Protein AF-W1XVY2-F1 (afdb_monomer)

Structure (mmCIF, N/CA/C/O backbone):
data_AF-W1XVY2-F1
#
_entry.id   AF-W1XVY2-F1
#
loop_
_atom_site.group_PDB
_atom_site.id
_atom_site.type_symbol
_atom_site.label_atom_id
_atom_site.label_alt_id
_atom_site.label_comp_id
_atom_site.label_asym_id
_atom_site.label_entity_id
_atom_site.label_seq_id
_atom_site.pdbx_PDB_ins_code
_atom_site.Cartn_x
_atom_site.Cartn_y
_atom_site.Cartn_z
_atom_site.occupancy
_atom_site.B_iso_or_equiv
_atom_site.auth_seq_id
_atom_site.auth_comp_id
_atom_site.auth_asym_id
_atom_site.auth_atom_id
_atom_site.pdbx_PDB_model_num
ATOM 1 N N . MET A 1 1 ? 11.647 17.068 -2.249 1.00 65.00 1 MET A N 1
ATOM 2 C CA . MET A 1 1 ? 10.450 16.497 -2.916 1.00 65.00 1 MET A CA 1
ATOM 3 C C . MET A 1 1 ? 10.768 15.606 -4.128 1.00 65.00 1 MET A C 1
ATOM 5 O O . MET A 1 1 ? 9.948 14.758 -4.443 1.00 65.00 1 MET A O 1
ATOM 9 N N . ARG A 1 2 ? 11.933 15.726 -4.796 1.00 85.94 2 ARG A N 1
ATOM 10 C CA . ARG A 1 2 ? 12.265 14.935 -6.006 1.00 85.94 2 ARG A CA 1
ATOM 11 C C . ARG A 1 2 ? 12.217 13.411 -5.797 1.00 85.94 2 ARG A C 1
ATOM 13 O O . ARG A 1 2 ? 11.672 12.723 -6.649 1.00 85.94 2 ARG A O 1
ATOM 20 N N . PHE A 1 3 ? 12.720 12.911 -4.663 1.00 88.62 3 PHE A N 1
ATOM 21 C CA . PHE A 1 3 ? 12.664 11.481 -4.322 1.00 88.62 3 PHE A CA 1
ATOM 22 C C . PHE A 1 3 ? 11.224 10.982 -4.149 1.00 88.62 3 PHE A C 1
ATOM 24 O O . PHE A 1 3 ? 10.811 10.085 -4.869 1.00 88.62 3 PHE A O 1
ATOM 31 N N . ILE A 1 4 ? 10.444 11.610 -3.262 1.00 88.00 4 ILE A N 1
ATOM 32 C CA . ILE A 1 4 ? 9.056 11.209 -2.967 1.00 88.00 4 ILE A CA 1
ATOM 33 C C . ILE A 1 4 ? 8.194 11.233 -4.232 1.00 88.00 4 ILE A C 1
ATOM 35 O O . ILE A 1 4 ? 7.472 10.280 -4.502 1.00 88.00 4 ILE A O 1
ATOM 39 N N . ASN A 1 5 ? 8.325 12.274 -5.060 1.00 89.31 5 ASN A N 1
ATOM 40 C CA . ASN A 1 5 ? 7.594 12.356 -6.324 1.00 89.31 5 ASN A CA 1
ATOM 41 C C . ASN A 1 5 ? 8.009 11.250 -7.303 1.00 89.31 5 ASN A C 1
ATOM 43 O O . ASN A 1 5 ? 7.153 10.679 -7.972 1.00 89.31 5 ASN A O 1
ATOM 47 N N . LYS A 1 6 ? 9.309 10.929 -7.382 1.00 93.00 6 LYS A N 1
ATOM 48 C CA . LYS A 1 6 ? 9.803 9.846 -8.240 1.00 93.00 6 LYS A CA 1
ATOM 49 C C . LYS A 1 6 ? 9.315 8.483 -7.752 1.00 93.00 6 LYS A C 1
ATOM 51 O O . LYS A 1 6 ? 8.842 7.705 -8.569 1.00 93.00 6 LYS A O 1
ATOM 56 N N . LEU A 1 7 ? 9.369 8.232 -6.444 1.00 93.06 7 LEU A N 1
ATOM 57 C CA . LEU A 1 7 ? 8.857 7.006 -5.838 1.00 93.06 7 LEU A CA 1
ATOM 58 C C . LEU A 1 7 ? 7.353 6.861 -6.084 1.00 93.06 7 LEU A C 1
ATOM 60 O O . LEU A 1 7 ? 6.922 5.822 -6.563 1.00 93.06 7 LEU A O 1
ATOM 64 N N . ARG A 1 8 ? 6.568 7.920 -5.853 1.00 92.38 8 ARG A N 1
ATOM 65 C CA . ARG A 1 8 ? 5.127 7.933 -6.139 1.00 92.38 8 ARG A CA 1
ATOM 66 C C . ARG A 1 8 ? 4.835 7.571 -7.592 1.00 92.38 8 ARG A C 1
ATOM 68 O O . ARG A 1 8 ? 3.982 6.730 -7.831 1.00 92.38 8 ARG A O 1
ATOM 75 N N . ASN A 1 9 ? 5.532 8.193 -8.544 1.00 93.94 9 ASN A N 1
ATOM 76 C CA . ASN A 1 9 ? 5.312 7.917 -9.962 1.00 93.94 9 ASN A CA 1
ATOM 77 C C . ASN A 1 9 ? 5.679 6.466 -10.308 1.00 93.94 9 ASN A C 1
ATOM 79 O O . ASN A 1 9 ? 4.878 5.789 -10.931 1.00 93.94 9 ASN A O 1
ATOM 83 N N . ASN A 1 10 ? 6.815 5.957 -9.816 1.00 95.38 10 ASN A N 1
ATOM 84 C CA . ASN A 1 10 ? 7.200 4.560 -10.031 1.00 95.38 10 ASN A CA 1
ATOM 85 C C . ASN A 1 10 ? 6.162 3.575 -9.451 1.00 95.38 10 ASN A C 1
ATOM 87 O O . ASN A 1 10 ? 5.864 2.564 -10.079 1.00 95.38 10 ASN A O 1
ATOM 91 N N . ILE A 1 11 ? 5.600 3.867 -8.268 1.00 95.31 11 ILE A N 1
ATOM 92 C CA . ILE A 1 11 ? 4.516 3.069 -7.673 1.00 95.31 11 ILE A CA 1
ATOM 93 C C . ILE A 1 11 ? 3.278 3.103 -8.577 1.00 95.31 11 ILE A C 1
ATOM 95 O O . ILE A 1 11 ? 2.718 2.053 -8.876 1.00 95.31 11 ILE A O 1
ATOM 99 N N . SER A 1 12 ? 2.856 4.288 -9.026 1.00 94.38 12 SER A N 1
ATOM 100 C CA . SER A 1 12 ? 1.703 4.435 -9.922 1.00 94.38 12 SER A CA 1
ATOM 101 C C . SER A 1 12 ? 1.892 3.701 -11.251 1.00 94.38 12 SER A C 1
ATOM 103 O O . SER A 1 12 ? 0.947 3.084 -11.732 1.00 94.38 12 SER A O 1
ATOM 105 N N . ASP A 1 13 ? 3.096 3.737 -11.823 1.00 95.62 13 ASP A N 1
ATOM 106 C CA . ASP A 1 13 ? 3.410 3.072 -13.089 1.00 95.62 13 ASP A CA 1
ATOM 107 C C . ASP A 1 13 ? 3.311 1.546 -12.946 1.00 95.62 13 ASP A C 1
ATOM 109 O O . ASP A 1 13 ? 2.635 0.891 -13.738 1.00 95.62 13 ASP A O 1
ATOM 113 N N . VAL A 1 14 ? 3.915 0.979 -11.895 1.00 96.50 14 VAL A N 1
ATOM 114 C CA . VAL A 1 14 ? 3.861 -0.467 -11.611 1.00 96.50 14 VAL A CA 1
ATOM 115 C C . VAL A 1 14 ? 2.436 -0.936 -11.313 1.00 96.50 14 VAL A C 1
ATOM 117 O O . VAL A 1 14 ? 2.043 -2.024 -11.728 1.00 96.50 14 VAL A O 1
ATOM 120 N N . LEU A 1 15 ? 1.640 -0.113 -10.628 1.00 96.25 15 LEU A N 1
ATOM 121 C CA . LEU A 1 15 ? 0.260 -0.448 -10.274 1.00 96.25 15 LEU A CA 1
ATOM 122 C C . LEU A 1 15 ? -0.770 -0.103 -11.360 1.00 96.25 15 LEU A C 1
ATOM 124 O O . LEU A 1 15 ? -1.953 -0.365 -11.162 1.00 96.25 15 LEU A O 1
ATOM 128 N N . SER A 1 16 ? -0.350 0.430 -12.510 1.00 95.44 16 SER A N 1
ATOM 129 C CA . SER A 1 16 ? -1.249 0.824 -13.608 1.00 95.44 16 SER A CA 1
ATOM 130 C C . SER A 1 16 ? -2.076 -0.330 -14.189 1.00 95.44 16 SER A C 1
ATOM 132 O O . SER A 1 16 ? -3.158 -0.101 -14.727 1.00 95.44 16 SER A O 1
ATOM 134 N N . ILE A 1 17 ? -1.611 -1.572 -14.026 1.00 96.25 17 ILE A N 1
ATOM 135 C CA . ILE A 1 17 ? -2.340 -2.792 -14.404 1.00 96.25 17 ILE A CA 1
ATOM 136 C C . ILE A 1 17 ? -3.567 -3.066 -13.516 1.00 96.25 17 ILE A C 1
ATOM 138 O O . ILE A 1 17 ? -4.414 -3.878 -13.882 1.00 96.25 17 ILE A O 1
ATOM 142 N N . TYR A 1 18 ? -3.681 -2.385 -12.370 1.00 96.88 18 TYR A N 1
ATOM 143 C CA . TYR A 1 18 ? -4.812 -2.466 -11.451 1.00 96.88 18 TYR A CA 1
ATOM 144 C C . TYR A 1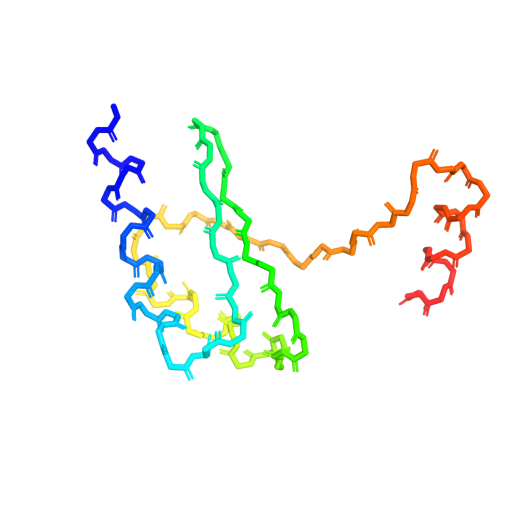 18 ? -5.613 -1.154 -11.507 1.00 96.88 18 TYR A C 1
ATOM 146 O O . TYR A 1 18 ? -5.407 -0.273 -10.668 1.00 96.88 18 TYR A O 1
ATOM 154 N N . PRO A 1 19 ? -6.537 -0.979 -12.470 1.00 94.56 19 PRO A N 1
ATOM 155 C CA . PRO A 1 19 ? -7.252 0.288 -12.675 1.00 94.56 19 PRO A CA 1
ATOM 156 C C . PRO A 1 19 ? -8.076 0.743 -11.460 1.00 94.56 19 PRO A C 1
ATOM 158 O O . PRO A 1 19 ? -8.384 1.925 -11.317 1.00 94.56 19 PRO A O 1
ATOM 161 N N . GLN A 1 20 ? -8.431 -0.184 -10.572 1.00 95.94 20 GLN A N 1
ATOM 162 C CA . GLN A 1 20 ? -9.124 0.092 -9.323 1.00 95.94 20 GLN A CA 1
ATOM 163 C C . GLN A 1 20 ? -8.197 0.655 -8.233 1.00 95.94 20 GLN A C 1
ATOM 165 O O . GLN A 1 20 ? -8.672 1.332 -7.320 1.00 95.94 20 GLN A O 1
ATOM 170 N N . VAL A 1 21 ? -6.883 0.416 -8.306 1.00 96.94 21 VAL A N 1
ATOM 171 C CA . VAL A 1 21 ? -5.952 0.817 -7.248 1.00 96.94 21 VAL A CA 1
ATOM 172 C C . VAL A 1 21 ? -5.676 2.314 -7.317 1.00 96.94 21 VAL A C 1
ATOM 174 O O . VAL A 1 21 ? -5.237 2.847 -8.333 1.00 96.94 21 VAL A O 1
ATOM 177 N N . LYS A 1 22 ? -5.883 3.012 -6.196 1.00 95.12 22 LYS A N 1
ATOM 178 C CA . LYS A 1 22 ? -5.595 4.447 -6.081 1.00 95.12 22 LYS A CA 1
ATOM 179 C C . LYS A 1 22 ? -4.391 4.685 -5.183 1.00 95.12 22 LYS A C 1
ATOM 181 O O . LYS A 1 22 ? -4.418 4.335 -4.008 1.00 95.12 22 LYS A O 1
ATOM 186 N N . VAL A 1 23 ? -3.364 5.344 -5.713 1.00 93.50 23 VAL A N 1
ATOM 187 C CA . VAL A 1 23 ? -2.142 5.680 -4.970 1.00 93.50 23 VAL A CA 1
ATOM 188 C C . VAL A 1 23 ? -2.191 7.131 -4.499 1.00 93.50 23 VAL A C 1
ATOM 190 O O . VAL A 1 23 ? -2.425 8.049 -5.284 1.00 93.50 23 VAL A O 1
ATOM 193 N N . THR A 1 24 ? -1.931 7.355 -3.215 1.00 90.69 24 THR A N 1
ATOM 194 C CA . THR A 1 24 ? -1.723 8.686 -2.626 1.00 90.69 24 THR A CA 1
ATOM 195 C C . THR A 1 24 ? -0.391 8.700 -1.896 1.00 90.69 24 THR A C 1
ATOM 197 O O . THR A 1 24 ? -0.110 7.756 -1.165 1.00 90.69 24 THR A O 1
ATOM 200 N N . ALA A 1 25 ? 0.416 9.746 -2.056 1.00 87.31 25 ALA A N 1
ATOM 201 C CA . ALA A 1 25 ? 1.679 9.881 -1.336 1.00 87.31 25 ALA A CA 1
ATOM 202 C C . ALA A 1 25 ? 1.798 11.274 -0.722 1.00 87.31 25 ALA A C 1
ATOM 204 O O . ALA A 1 25 ? 1.687 12.273 -1.435 1.00 87.31 25 ALA A O 1
ATOM 205 N N . ASP A 1 26 ? 2.051 11.298 0.581 1.00 84.12 26 ASP A N 1
ATOM 206 C CA . ASP A 1 26 ? 2.357 12.485 1.370 1.00 84.12 26 ASP A CA 1
ATOM 207 C C . ASP A 1 26 ? 3.868 12.548 1.649 1.00 84.12 26 ASP A C 1
ATOM 209 O O . ASP A 1 26 ? 4.635 11.709 1.169 1.00 84.12 26 ASP A O 1
ATOM 213 N N . ARG A 1 27 ? 4.330 13.546 2.419 1.00 78.56 27 ARG A N 1
ATOM 214 C CA . ARG A 1 27 ? 5.771 13.724 2.697 1.00 78.56 27 ARG A CA 1
ATOM 215 C C . ARG A 1 27 ? 6.437 12.480 3.291 1.00 78.56 27 ARG A C 1
ATOM 217 O O . ARG A 1 27 ? 7.587 12.221 2.951 1.00 78.56 27 ARG A O 1
ATOM 224 N N . ASP A 1 28 ? 5.719 11.728 4.121 1.00 81.88 28 ASP A N 1
ATOM 225 C CA . ASP A 1 28 ? 6.317 10.656 4.923 1.00 81.88 28 ASP A CA 1
ATOM 226 C C . ASP A 1 28 ? 5.830 9.254 4.535 1.00 81.88 28 ASP A C 1
ATOM 228 O O . ASP A 1 28 ? 6.496 8.268 4.838 1.00 81.88 28 ASP A O 1
ATOM 232 N N . ARG A 1 29 ? 4.655 9.134 3.898 1.00 87.50 29 ARG A N 1
ATOM 233 C CA . ARG A 1 29 ? 3.998 7.842 3.644 1.00 87.50 29 ARG A CA 1
ATOM 234 C C . ARG A 1 29 ? 3.219 7.841 2.335 1.00 87.50 29 ARG A C 1
ATOM 236 O O . ARG A 1 29 ? 2.630 8.850 1.952 1.00 87.50 29 ARG A O 1
ATOM 243 N N . ALA A 1 30 ? 3.172 6.677 1.694 1.00 91.94 30 ALA A N 1
ATOM 244 C CA . ALA A 1 30 ? 2.282 6.396 0.576 1.00 91.94 30 ALA A CA 1
ATOM 245 C C . ALA A 1 30 ? 1.230 5.357 0.979 1.00 91.94 30 ALA A C 1
ATOM 247 O O . ALA A 1 30 ? 1.515 4.443 1.748 1.00 91.94 30 ALA A O 1
ATOM 248 N N . HIS A 1 31 ? 0.024 5.497 0.438 1.00 94.38 31 HIS A N 1
ATOM 249 C CA . HIS A 1 31 ? -1.078 4.557 0.591 1.00 94.38 31 HIS A CA 1
ATOM 250 C C . HIS A 1 31 ? -1.548 4.110 -0.791 1.00 94.38 31 HIS A C 1
ATOM 252 O O . HIS A 1 31 ? -1.785 4.947 -1.665 1.00 94.38 31 HIS A O 1
ATOM 258 N N . ALA A 1 32 ? -1.705 2.800 -0.965 1.00 95.44 32 ALA A N 1
ATOM 259 C CA . ALA A 1 32 ? -2.356 2.194 -2.118 1.00 95.44 32 ALA A CA 1
ATOM 260 C C . ALA A 1 32 ? -3.717 1.645 -1.671 1.00 95.44 32 ALA A C 1
ATOM 262 O O . ALA A 1 32 ? -3.792 0.698 -0.891 1.00 95.44 32 ALA A O 1
ATOM 263 N N . TYR A 1 33 ? -4.798 2.268 -2.130 1.00 96.44 33 TYR A N 1
ATOM 264 C CA . TYR A 1 33 ? -6.163 1.826 -1.859 1.00 96.44 33 TYR A CA 1
ATOM 265 C C . TYR A 1 33 ? -6.563 0.776 -2.886 1.00 96.44 33 TYR A C 1
ATOM 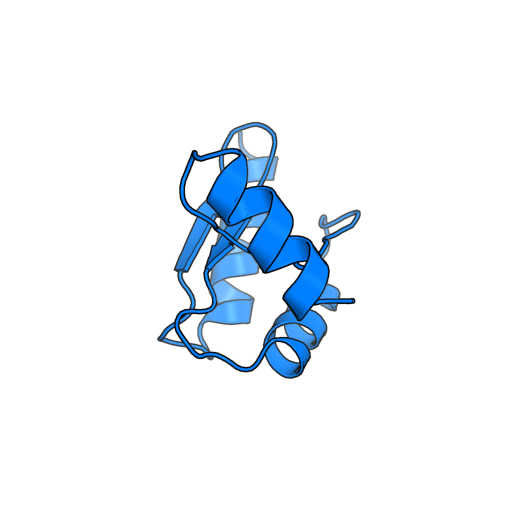267 O O . TYR A 1 33 ? -6.627 1.094 -4.070 1.00 96.44 33 TYR A O 1
ATOM 275 N N . LEU A 1 34 ? -6.839 -0.450 -2.436 1.00 96.50 34 LEU A N 1
ATOM 276 C CA . LEU A 1 34 ? -7.064 -1.593 -3.324 1.00 96.50 34 LEU A CA 1
ATOM 277 C C . LEU A 1 34 ? -8.387 -1.535 -4.095 1.00 96.50 34 LEU A C 1
ATOM 279 O O . LEU A 1 34 ? -8.439 -2.003 -5.224 1.00 96.50 34 LEU A O 1
ATOM 283 N N . ASN A 1 35 ? -9.452 -0.988 -3.497 1.00 94.88 35 ASN A N 1
ATOM 284 C CA . ASN A 1 35 ? -10.793 -0.876 -4.096 1.00 94.88 35 ASN A CA 1
ATOM 285 C C . ASN A 1 35 ? -11.275 -2.168 -4.798 1.00 94.88 35 ASN A C 1
ATOM 287 O O . ASN A 1 35 ? -11.802 -2.123 -5.906 1.00 94.88 35 ASN A O 1
ATOM 291 N N . GLY A 1 36 ? -11.062 -3.324 -4.162 1.00 92.56 36 GLY A N 1
ATOM 292 C CA . GLY A 1 36 ? -11.440 -4.637 -4.700 1.00 92.56 36 GLY A CA 1
ATOM 293 C C . GLY A 1 36 ? -10.351 -5.353 -5.507 1.00 92.56 36 GLY A C 1
ATOM 294 O O . GLY A 1 36 ? -10.581 -6.471 -5.954 1.00 92.56 36 GLY A O 1
ATOM 295 N N . ALA A 1 37 ? -9.166 -4.759 -5.692 1.00 96.19 37 ALA A N 1
ATOM 296 C CA . ALA A 1 37 ? -7.995 -5.493 -6.171 1.00 96.19 37 ALA A CA 1
ATOM 297 C C . ALA A 1 37 ? -7.556 -6.565 -5.174 1.00 96.19 37 ALA A C 1
ATOM 299 O O . ALA A 1 37 ? -7.603 -6.349 -3.961 1.00 96.19 37 ALA A O 1
ATOM 300 N N . ASP A 1 38 ? -7.058 -7.680 -5.709 1.00 95.69 38 ASP A N 1
ATOM 301 C CA . ASP A 1 38 ? -6.403 -8.705 -4.909 1.00 95.69 38 ASP A CA 1
ATOM 302 C C . ASP A 1 38 ? -5.133 -8.146 -4.252 1.00 95.69 38 ASP A C 1
ATOM 304 O O . ASP A 1 38 ? -4.252 -7.588 -4.915 1.00 95.69 38 ASP A O 1
ATOM 308 N N . TYR A 1 39 ? -5.042 -8.296 -2.930 1.00 95.06 39 TYR A N 1
ATOM 309 C CA . TYR A 1 39 ? -3.906 -7.794 -2.164 1.00 95.06 39 TYR A CA 1
ATOM 310 C C . TYR A 1 39 ? -2.610 -8.510 -2.543 1.00 95.06 39 TYR A C 1
ATOM 312 O O . TYR A 1 39 ? -1.581 -7.847 -2.667 1.00 95.06 39 TYR A O 1
ATOM 320 N N . ALA A 1 40 ? -2.640 -9.835 -2.722 1.00 96.38 40 ALA A N 1
ATOM 321 C CA . ALA A 1 40 ? -1.428 -10.615 -2.948 1.00 96.38 40 ALA A CA 1
ATOM 322 C C . ALA A 1 40 ? -0.754 -10.217 -4.268 1.00 96.38 40 ALA A C 1
ATOM 324 O O . ALA A 1 40 ? 0.452 -9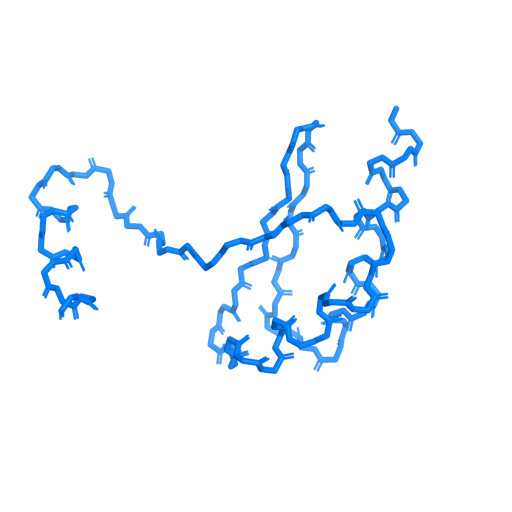.963 -4.287 1.00 96.38 40 ALA A O 1
ATOM 325 N N . ALA A 1 41 ? -1.536 -10.059 -5.338 1.00 96.88 41 ALA A N 1
ATOM 326 C CA . ALA A 1 41 ? -1.053 -9.572 -6.626 1.00 96.88 41 ALA A CA 1
ATOM 327 C C . ALA A 1 41 ? -0.444 -8.160 -6.523 1.00 96.88 41 ALA A C 1
ATOM 329 O O . ALA A 1 41 ? 0.684 -7.932 -6.966 1.00 96.88 41 ALA A O 1
ATOM 330 N N . VAL A 1 42 ? -1.146 -7.219 -5.878 1.00 97.12 42 VAL A N 1
ATOM 331 C CA . VAL A 1 42 ? -0.661 -5.838 -5.702 1.00 97.12 42 VAL A CA 1
ATOM 332 C C . VAL A 1 42 ? 0.615 -5.793 -4.857 1.00 97.12 42 VAL A C 1
ATOM 334 O O . VAL A 1 42 ? 1.563 -5.084 -5.202 1.00 97.12 42 VAL A O 1
ATOM 337 N N . ALA A 1 43 ? 0.663 -6.556 -3.765 1.00 96.81 43 ALA A N 1
ATOM 338 C CA . ALA A 1 43 ? 1.825 -6.649 -2.891 1.00 96.81 43 ALA A CA 1
ATOM 339 C C . ALA A 1 43 ? 3.047 -7.210 -3.629 1.00 96.81 43 ALA A C 1
ATOM 341 O O . ALA A 1 43 ? 4.153 -6.706 -3.439 1.00 96.81 43 ALA A O 1
ATOM 342 N N . GLU A 1 44 ? 2.860 -8.210 -4.492 1.00 97.19 44 GLU A N 1
ATOM 343 C CA . GLU A 1 44 ? 3.946 -8.767 -5.297 1.00 97.19 44 GLU A CA 1
ATOM 344 C C . GLU A 1 44 ? 4.491 -7.743 -6.299 1.00 97.19 44 GLU A C 1
ATOM 346 O O . GLU A 1 44 ? 5.704 -7.564 -6.402 1.00 97.19 44 GLU A O 1
ATOM 351 N N . SER A 1 45 ? 3.614 -6.983 -6.962 1.00 96.94 45 SER A N 1
ATOM 352 C CA . SER A 1 45 ? 4.038 -5.886 -7.839 1.00 96.94 45 SER A CA 1
ATOM 353 C C . SER A 1 45 ? 4.817 -4.804 -7.074 1.00 96.94 45 SER A C 1
ATOM 355 O O . SER A 1 45 ? 5.852 -4.335 -7.546 1.00 96.94 45 SER A O 1
ATOM 357 N N . LEU A 1 46 ? 4.383 -4.438 -5.860 1.00 96.69 46 LEU A N 1
ATOM 358 C CA . LEU A 1 46 ? 5.055 -3.420 -5.040 1.00 96.69 46 LEU A CA 1
ATOM 359 C C . LEU A 1 46 ? 6.494 -3.794 -4.652 1.00 96.69 46 LEU A C 1
ATOM 361 O O . LEU A 1 46 ? 7.334 -2.900 -4.550 1.00 96.69 46 LEU A O 1
ATOM 365 N N . LYS A 1 47 ? 6.816 -5.086 -4.489 1.00 96.06 47 LYS A N 1
ATOM 366 C CA . LYS A 1 47 ? 8.188 -5.541 -4.179 1.00 96.06 47 LYS A CA 1
ATOM 367 C C . LYS A 1 47 ? 9.201 -5.192 -5.271 1.00 96.06 47 LYS A C 1
ATOM 369 O O . LYS A 1 47 ? 10.393 -5.110 -4.990 1.00 96.06 47 LYS A O 1
ATOM 374 N N . GLN A 1 48 ? 8.746 -4.970 -6.503 1.00 94.44 48 GLN A N 1
ATOM 375 C CA . GLN A 1 48 ? 9.613 -4.617 -7.629 1.00 94.44 48 GLN A CA 1
ATOM 376 C C . GLN A 1 48 ? 10.015 -3.131 -7.629 1.00 94.44 48 GLN A C 1
ATOM 378 O O . GLN A 1 48 ? 10.900 -2.724 -8.384 1.00 94.44 48 GLN A O 1
ATOM 383 N N . VAL A 1 49 ? 9.389 -2.298 -6.789 1.00 95.75 49 VAL A N 1
ATOM 384 C CA . VAL A 1 49 ? 9.629 -0.852 -6.769 1.00 95.75 49 VAL A CA 1
ATOM 385 C C . VAL A 1 49 ? 10.807 -0.508 -5.858 1.00 95.75 49 VAL A C 1
ATOM 387 O O . VAL A 1 49 ? 10.695 -0.463 -4.632 1.00 95.75 49 VAL A O 1
ATOM 390 N N . PHE A 1 50 ? 11.941 -0.161 -6.467 1.00 94.75 50 PHE A N 1
ATOM 391 C CA . PHE A 1 50 ? 13.093 0.351 -5.727 1.00 94.75 50 PHE A CA 1
ATOM 392 C C . PHE A 1 50 ? 12.769 1.659 -4.984 1.00 94.75 50 PHE A C 1
ATOM 394 O O . PHE A 1 50 ? 12.162 2.581 -5.537 1.00 94.75 50 PHE A O 1
ATOM 401 N N . GLY A 1 51 ? 13.237 1.756 -3.738 1.00 93.31 51 GLY A N 1
ATOM 402 C CA . GLY A 1 51 ? 13.012 2.899 -2.851 1.00 93.31 51 GLY A CA 1
ATOM 403 C C . GLY A 1 51 ? 11.886 2.688 -1.836 1.00 93.31 51 GLY A C 1
ATOM 404 O O . GLY A 1 51 ? 11.824 3.437 -0.861 1.00 93.31 51 GLY A O 1
ATOM 405 N N . ILE A 1 52 ? 11.049 1.657 -2.004 1.00 94.56 52 ILE A N 1
ATOM 406 C CA . ILE A 1 52 ? 10.197 1.160 -0.919 1.00 94.56 52 ILE A CA 1
ATOM 407 C C . ILE A 1 52 ? 11.087 0.386 0.055 1.00 94.56 52 ILE A C 1
ATOM 409 O O . ILE A 1 52 ? 11.694 -0.612 -0.317 1.00 94.56 52 ILE A O 1
ATOM 413 N N . GLN A 1 53 ? 11.176 0.851 1.302 1.00 92.81 53 GLN A N 1
ATOM 414 C CA . GLN A 1 53 ? 11.896 0.122 2.351 1.00 92.81 53 GLN A CA 1
ATOM 415 C C . GLN A 1 53 ? 11.048 -0.996 2.952 1.00 92.81 53 GLN A C 1
ATOM 417 O O . GLN A 1 53 ? 11.544 -2.089 3.197 1.00 92.81 53 GLN A O 1
ATOM 422 N N . ASN A 1 54 ? 9.774 -0.707 3.210 1.00 93.25 54 ASN A N 1
ATOM 423 C CA . ASN A 1 54 ? 8.810 -1.664 3.724 1.00 93.25 54 ASN A CA 1
ATOM 424 C C . ASN A 1 54 ? 7.385 -1.196 3.401 1.00 93.25 54 ASN A C 1
ATOM 426 O O . ASN A 1 54 ? 7.157 -0.006 3.167 1.00 93.25 54 ASN A O 1
ATOM 430 N N . PHE A 1 55 ? 6.428 -2.117 3.437 1.00 94.94 55 PHE A N 1
ATOM 431 C CA . PHE A 1 55 ? 5.002 -1.809 3.403 1.00 94.94 55 PHE A CA 1
ATOM 432 C C . PHE A 1 55 ? 4.224 -2.842 4.216 1.00 94.94 55 PHE A C 1
ATOM 434 O O . PHE A 1 55 ? 4.680 -3.961 4.432 1.00 94.94 55 PHE A O 1
ATOM 441 N N . SER A 1 56 ? 3.038 -2.457 4.673 1.00 93.69 56 SER A N 1
ATOM 442 C CA . SER A 1 56 ? 2.165 -3.305 5.481 1.00 93.69 56 SER A CA 1
ATOM 443 C C . SER A 1 56 ? 0.748 -3.303 4.908 1.00 93.69 56 SER A C 1
ATOM 445 O O . SER A 1 56 ? 0.310 -2.261 4.410 1.00 93.69 56 SER A O 1
ATOM 447 N N . PRO A 1 57 ? 0.003 -4.419 4.994 1.00 93.81 57 PRO A N 1
ATOM 448 C CA . PRO A 1 57 ? -1.437 -4.387 4.771 1.00 93.81 57 PRO A CA 1
ATOM 449 C C . PRO A 1 57 ? -2.101 -3.494 5.828 1.00 93.81 57 PRO A C 1
ATOM 451 O O . PRO A 1 57 ? -1.686 -3.476 6.988 1.00 93.81 57 PRO A O 1
ATOM 454 N N . VAL A 1 58 ? -3.115 -2.728 5.425 1.00 92.88 58 VAL A N 1
ATOM 455 C CA . VAL A 1 58 ? -3.841 -1.812 6.314 1.00 92.88 58 VAL A CA 1
ATOM 456 C C . VAL A 1 58 ? -5.332 -1.899 6.020 1.00 92.88 58 VAL A C 1
ATOM 458 O O . VAL A 1 58 ? -5.743 -1.818 4.863 1.00 92.88 58 VAL A O 1
ATOM 461 N N . TYR A 1 59 ? -6.137 -1.989 7.076 1.00 92.12 59 TYR A N 1
ATOM 462 C CA . TYR A 1 59 ? -7.590 -1.886 7.003 1.00 92.12 59 TYR A CA 1
ATOM 463 C C . TYR A 1 59 ? -8.020 -0.469 7.374 1.00 92.12 59 TYR A C 1
ATOM 465 O O . TYR A 1 59 ? -7.662 0.050 8.433 1.00 92.12 59 TYR A O 1
ATOM 473 N N . LYS A 1 60 ? -8.782 0.178 6.490 1.00 92.19 60 LYS A N 1
ATOM 474 C CA . LYS A 1 60 ? -9.378 1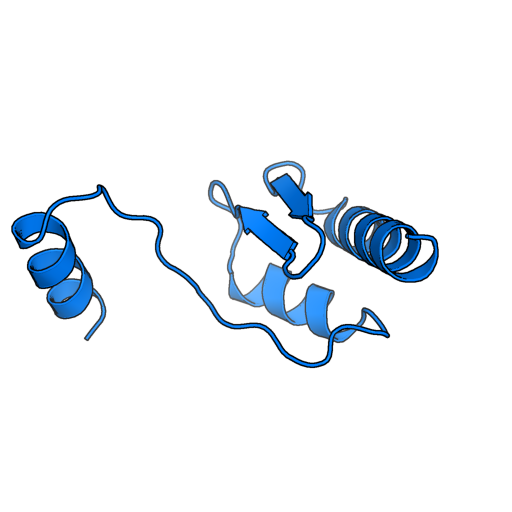.485 6.773 1.00 92.19 60 LYS A CA 1
ATOM 475 C C . LYS A 1 60 ? -10.746 1.272 7.408 1.00 92.19 60 LYS A C 1
ATOM 477 O O . LYS A 1 60 ? -11.665 0.821 6.735 1.00 92.19 60 LYS A O 1
ATOM 482 N N . VAL A 1 61 ? -10.868 1.648 8.673 1.00 94.44 61 VAL A N 1
ATOM 483 C CA . VAL A 1 61 ? -12.113 1.576 9.444 1.00 94.44 61 VAL A CA 1
ATOM 484 C C . VAL A 1 61 ? -12.636 2.970 9.775 1.00 94.44 61 VAL A C 1
ATOM 486 O O . VAL A 1 61 ? -11.923 3.972 9.641 1.00 94.44 61 VAL A O 1
ATOM 489 N N . GLU A 1 62 ? -13.893 3.042 10.200 1.00 95.19 62 GLU A N 1
ATOM 490 C CA . GLU A 1 62 ? -14.454 4.259 10.779 1.00 95.19 62 GLU A CA 1
ATOM 491 C C . GLU A 1 62 ? -13.705 4.650 12.063 1.00 95.19 62 GLU A C 1
ATOM 493 O O . GLU A 1 62 ? -13.170 3.806 12.782 1.00 95.19 62 GLU A O 1
ATOM 498 N N . LYS A 1 63 ? -13.662 5.952 12.364 1.00 95.06 63 LYS A N 1
ATOM 499 C CA . LYS A 1 63 ? -13.021 6.488 13.573 1.00 95.06 63 LYS A CA 1
ATOM 500 C C . LYS A 1 63 ?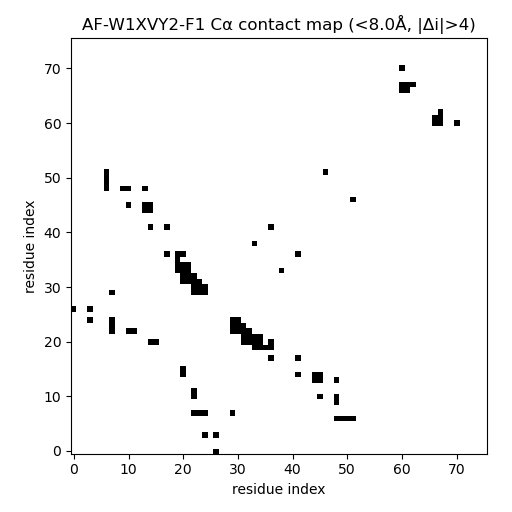 -13.907 6.299 14.812 1.00 95.06 63 LYS A C 1
ATOM 502 O O . LYS A 1 63 ? -14.297 7.272 15.449 1.00 95.06 63 LYS A O 1
ATOM 507 N N . SER A 1 64 ? -14.194 5.048 15.150 1.00 97.00 64 SER A N 1
ATOM 508 C C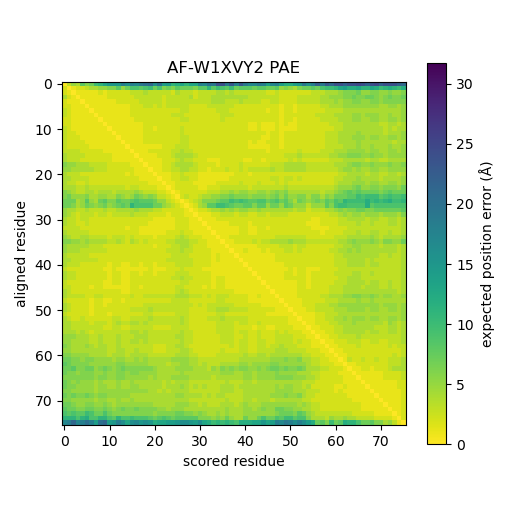A . SER A 1 64 ? -14.911 4.631 16.357 1.00 97.00 64 SER A CA 1
ATOM 509 C C . SER A 1 64 ? -14.111 3.540 17.064 1.00 97.00 64 SER A C 1
ATOM 511 O O . SER A 1 64 ? -13.510 2.672 16.427 1.00 97.00 64 SER A O 1
ATOM 513 N N . VAL A 1 65 ? -14.090 3.589 18.396 1.00 96.56 65 VAL A N 1
ATOM 514 C CA . VAL A 1 65 ? -13.397 2.582 19.211 1.00 96.56 65 VAL A CA 1
ATOM 515 C C . VAL A 1 65 ? -14.108 1.233 19.112 1.00 96.56 65 VAL A C 1
ATOM 517 O O . VAL A 1 65 ? -13.460 0.191 19.105 1.00 96.56 65 VAL A O 1
ATOM 520 N N . GLU A 1 66 ? -15.432 1.250 19.013 1.00 96.69 66 GLU A N 1
ATOM 521 C CA . GLU A 1 66 ? -16.280 0.074 18.851 1.00 96.69 66 GLU A CA 1
ATOM 522 C C . GLU A 1 66 ? -15.975 -0.620 17.521 1.00 96.69 66 GLU A C 1
ATOM 524 O O . GLU A 1 66 ? -15.623 -1.799 17.519 1.00 96.69 66 GLU A O 1
ATOM 529 N N . VAL A 1 67 ? -15.995 0.132 16.412 1.00 96.56 67 VAL A N 1
ATOM 530 C CA . VAL A 1 67 ? -15.682 -0.396 15.073 1.00 96.56 67 VAL A CA 1
ATOM 531 C C . VAL A 1 67 ? -14.251 -0.933 15.012 1.00 96.56 67 VAL A C 1
ATOM 533 O O . VAL A 1 67 ? -14.019 -2.000 14.449 1.00 96.56 67 VAL A O 1
ATOM 536 N N . LEU A 1 68 ? -13.289 -0.237 15.630 1.00 95.38 68 LEU A N 1
ATOM 537 C CA . LEU A 1 68 ? -11.902 -0.697 15.704 1.00 95.38 68 LEU A CA 1
ATOM 538 C C . LEU A 1 68 ? -11.791 -2.067 16.392 1.00 95.38 68 LEU A C 1
ATOM 540 O O . LEU A 1 68 ? -11.098 -2.945 15.884 1.00 95.38 68 LEU A O 1
ATOM 544 N N . LYS A 1 69 ? -12.461 -2.252 17.539 1.00 95.81 69 LYS A N 1
ATOM 545 C CA . LYS A 1 69 ? -12.434 -3.519 18.287 1.00 95.81 69 LYS A CA 1
ATOM 546 C C . LYS A 1 69 ? -13.010 -4.665 17.460 1.00 95.81 69 LYS A C 1
ATOM 548 O O . LYS A 1 69 ? -12.366 -5.706 17.365 1.00 95.81 69 LYS A O 1
ATOM 553 N N . SER A 1 70 ? -14.176 -4.456 16.852 1.00 96.12 70 SER A N 1
ATOM 554 C CA . SER A 1 70 ? -14.827 -5.467 16.015 1.00 96.12 70 SER A CA 1
ATOM 555 C C . SER A 1 70 ? -13.974 -5.834 14.802 1.00 96.12 70 SER A C 1
ATOM 557 O O . SER A 1 70 ? -13.730 -7.012 14.571 1.00 96.12 70 SER A O 1
ATOM 559 N N . ALA A 1 71 ? -13.422 -4.848 14.089 1.00 94.94 71 ALA A N 1
ATOM 560 C CA . ALA A 1 71 ? -12.588 -5.107 12.916 1.00 94.94 71 ALA A CA 1
ATOM 561 C C . ALA A 1 71 ? -11.334 -5.929 13.252 1.00 94.9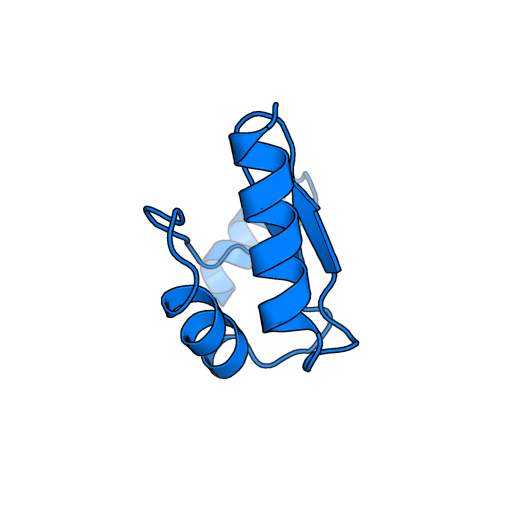4 71 ALA A C 1
ATOM 563 O O . ALA A 1 71 ? -10.969 -6.832 12.508 1.00 94.94 7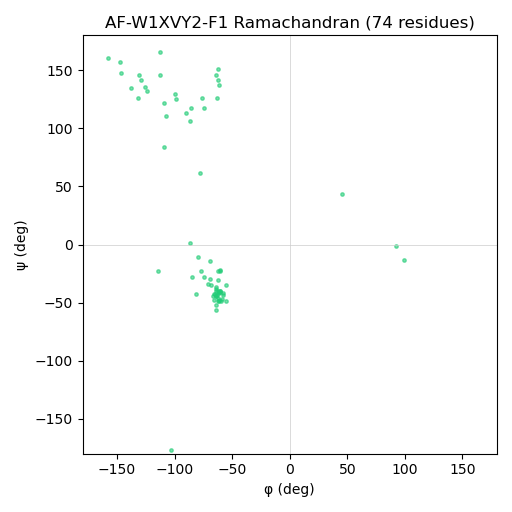1 ALA A O 1
ATOM 564 N N . VAL A 1 72 ? -10.674 -5.651 14.384 1.00 94.19 72 VAL A N 1
ATOM 565 C CA . VAL A 1 72 ? -9.508 -6.441 14.816 1.00 94.19 72 VAL A CA 1
ATOM 566 C C . VAL A 1 72 ? -9.899 -7.890 15.124 1.00 94.19 72 VAL A C 1
ATOM 568 O O . VAL A 1 72 ? -9.148 -8.794 14.776 1.00 94.19 72 VAL A O 1
ATOM 571 N N . GLN A 1 73 ? -11.066 -8.119 15.732 1.00 95.62 73 GLN A N 1
ATOM 572 C CA . GLN A 1 73 ? -11.571 -9.466 16.029 1.00 95.62 73 GLN A CA 1
ATOM 573 C C . G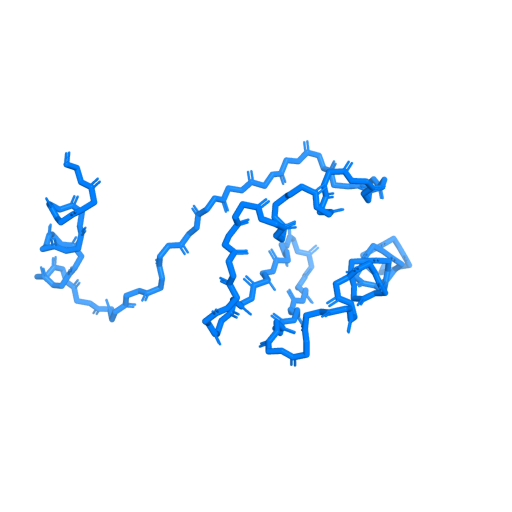LN A 1 73 ? -11.969 -10.258 14.780 1.00 95.62 73 GLN A C 1
ATOM 575 O O . GLN A 1 73 ? -11.889 -11.475 14.805 1.00 95.62 73 GLN A O 1
ATOM 580 N N . GLU A 1 74 ? -12.402 -9.594 13.708 1.00 93.44 74 GLU A N 1
ATOM 581 C CA . GLU A 1 74 ? -12.725 -10.254 12.434 1.00 93.44 74 GLU A CA 1
ATOM 582 C C . GLU A 1 74 ? -11.477 -10.681 11.649 1.00 93.44 74 GLU A C 1
ATOM 584 O O . GLU A 1 74 ? -11.533 -11.612 10.850 1.00 93.44 74 GLU A O 1
ATOM 589 N N . ILE A 1 75 ? -10.360 -9.972 11.843 1.00 88.75 75 ILE A N 1
ATOM 590 C CA . ILE A 1 75 ? -9.094 -10.232 11.143 1.00 88.75 75 ILE A CA 1
ATOM 591 C C . ILE A 1 75 ? -8.272 -11.328 11.845 1.00 88.75 75 ILE A C 1
ATOM 593 O O . ILE A 1 75 ? -7.459 -11.983 11.189 1.00 88.75 75 ILE A O 1
ATOM 597 N N . MET A 1 76 ? -8.440 -11.484 13.163 1.00 79.62 76 MET A N 1
ATOM 598 C CA . MET A 1 76 ? -7.746 -12.475 13.998 1.00 79.62 76 MET A CA 1
ATOM 599 C C . MET A 1 76 ? -8.456 -13.826 14.018 1.00 79.62 76 MET A C 1
ATOM 601 O O . MET A 1 76 ? -7.723 -14.840 14.033 1.00 79.62 76 MET A O 1
#

Solvent-accessible surface area (backbone atoms only — not comparable to full-atom values): 4977 Å² total; per-residue (Å²): 109,72,64,63,54,50,45,47,48,54,51,49,60,69,43,55,87,41,84,58,48,46,78,48,70,58,99,89,53,72,48,74,44,41,76,84,53,62,61,67,64,53,54,58,54,54,73,72,44,80,86,66,88,79,87,78,92,81,85,89,72,68,102,42,73,67,56,49,54,54,55,53,63,74,76,105

Radius of gyration: 14.06 Å; Cα contacts (8 Å, |Δi|>4): 57; chains: 1; bounding box: 29×29×34 Å

Nearest PDB structures (foldseek):
  2c5s-assembly1_A-2  TM=9.721E-01  e=4.862E-03  Bacillus anthracis str. Ames
  3fry-assembly1_B  TM=4.911E-01  e=4.318E-01  Archaeoglobus fulgidus

pLDDT: mean 93.22, std 5.09, range [65.0, 97.19]

Foldseek 3Di:
DVLQVVLQVLLCVLCVVQVQWDWDTDPPDIDIDNNPPDPVVSVVSNVVRPPPPDDDDDDDFPPDPVRVVVVVVVVD

Organism: NCBI:txid408170

InterPro domains:
  IPR004114 THUMP domain [PS51165] (40-76)
  IPR050102 tRNA sulfurtransferase, ThiI [PTHR43209] (2-75)
  IPR054173 ThiI, ferredoxin-like domain [PF22025] (2-56)

Mean predicted aligned error: 3.43 Å

Sequence (76 aa):
MRFINKLRNNISDVLSIYPQVKVTADRDRAHAYLNGADYAAVAESLKQVFGIQNFSPVYKVEKSVEVLKSAVQEIM

Secondary structure (DSSP, 8-state):
-HHHHHHHHHHHHHGGG-TT-EEEE-SS-EEEE-TT--HHHHHHHHTT-TT-----------S-HHHHHHHHHHH-